Protein AF-A0A5B7BCK5-F1 (afdb_monomer)

Secondary structure (DSSP, 8-state):
-HHHHHHHHHHHHTT-PPPPPEEEEEETTEEEEEETT----TTHHHHHHHHHHHHHHHHHTT----GGG--S--S-HHHHHHHHHT-HHHHHHHHHHHHS-TTPPP-EEESSPPP--

Solvent-accessible surface area (backbone atoms only — not comparable to full-atom values): 7168 Å² total; per-residue (Å²): 110,69,69,60,50,52,51,53,50,54,33,48,78,72,68,56,70,82,80,77,65,36,12,29,30,64,54,99,91,41,79,50,78,30,46,61,89,65,82,80,54,91,59,48,68,62,27,53,53,41,40,51,50,51,51,53,53,39,46,76,73,68,56,74,81,61,53,82,76,49,83,66,95,60,95,48,65,68,58,40,48,50,56,63,62,52,34,21,58,48,47,35,49,23,42,43,62,79,73,49,60,93,92,61,86,78,54,79,49,59,84,50,87,77,74,96,113

InterPro domains:
  IPR032867 DYW domain [PF14432] (62-117)

pLDDT: mean 82.8, std 10.91, range [54.47, 94.81]

Mean predicted aligned error: 7.65 Å

Foldseek 3Di:
DVVVVVVQVVCVVVVNDDDAKWKWKADPNDIDIFGQPDPPDPCVVQLVVLLVVVVVVCVVVVDDDPLVLPPPPDVDSVVSVVVVSRDNQSSQVSCCVVPDDPPDDIDMDIPDDDDPD

Organism: Davidia involucrata (NCBI:txid16924)

Radius of gyration: 16.19 Å; Cα contacts (8 Å, |Δi|>4): 118; chains: 1; bounding box: 46×26×42 Å

Structure (mmCIF, N/CA/C/O backbone):
data_AF-A0A5B7BCK5-F1
#
_entry.id   AF-A0A5B7BCK5-F1
#
loop_
_atom_site.group_PDB
_atom_site.id
_atom_site.type_symbol
_atom_site.label_atom_id
_atom_site.label_alt_id
_atom_site.label_comp_id
_atom_site.label_asym_id
_atom_site.label_entity_id
_atom_site.label_seq_id
_atom_site.pdbx_PDB_ins_code
_atom_site.Cartn_x
_atom_site.Cartn_y
_atom_site.Cartn_z
_atom_site.occupancy
_atom_site.B_iso_or_equiv
_atom_site.auth_seq_id
_atom_site.auth_comp_id
_atom_site.auth_asym_id
_atom_site.auth_atom_id
_atom_site.pdbx_PDB_model_num
ATOM 1 N N . TRP A 1 1 ? 24.930 -10.348 -2.698 1.00 65.56 1 TRP A N 1
ATOM 2 C CA . TRP A 1 1 ? 24.162 -9.261 -3.345 1.00 65.56 1 TRP A CA 1
ATOM 3 C C . TRP A 1 1 ? 24.806 -8.696 -4.613 1.00 65.56 1 TRP A C 1
ATOM 5 O O . TRP A 1 1 ? 24.096 -8.531 -5.598 1.00 65.56 1 TRP A O 1
ATOM 15 N N . GLU A 1 2 ? 26.121 -8.462 -4.662 1.00 70.81 2 GLU A N 1
ATOM 16 C CA . GLU A 1 2 ? 26.781 -7.854 -5.836 1.00 70.81 2 GLU A CA 1
ATOM 17 C C . GLU A 1 2 ? 26.631 -8.660 -7.147 1.00 70.81 2 GLU A C 1
ATOM 19 O O . GLU A 1 2 ? 26.333 -8.098 -8.199 1.00 70.81 2 GLU A O 1
ATOM 24 N N . GLN A 1 3 ? 26.750 -9.991 -7.092 1.00 74.75 3 GLN A N 1
ATOM 25 C CA . GLN A 1 3 ? 26.552 -10.855 -8.268 1.00 74.75 3 GLN A CA 1
ATOM 26 C C . GLN A 1 3 ? 25.103 -10.833 -8.782 1.00 74.75 3 GLN A C 1
ATOM 28 O O . GLN A 1 3 ? 24.873 -10.803 -9.988 1.00 74.75 3 GLN A O 1
ATOM 33 N N . VAL A 1 4 ? 24.121 -10.764 -7.875 1.00 77.62 4 VAL A N 1
ATOM 34 C CA . VAL A 1 4 ? 22.698 -10.602 -8.223 1.00 77.62 4 VAL A CA 1
ATOM 35 C C . VAL A 1 4 ? 22.468 -9.247 -8.893 1.00 77.62 4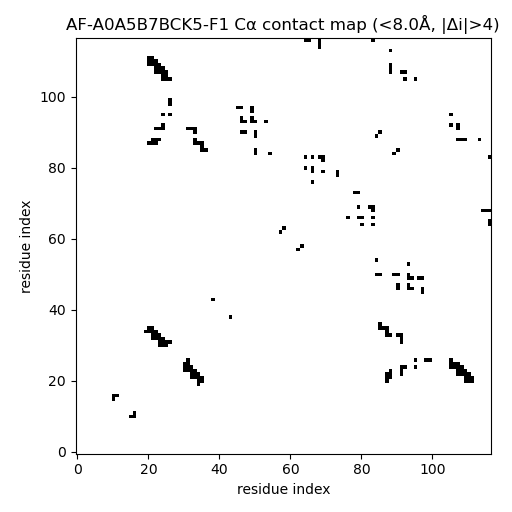 VAL A C 1
ATOM 37 O O . VAL A 1 4 ? 21.702 -9.151 -9.849 1.00 77.62 4 VAL A O 1
ATOM 40 N N . HIS A 1 5 ? 23.161 -8.205 -8.431 1.00 76.00 5 HIS A N 1
ATOM 41 C CA . HIS A 1 5 ? 23.095 -6.873 -9.023 1.00 76.00 5 HIS A CA 1
ATOM 42 C C . HIS A 1 5 ? 23.688 -6.847 -10.440 1.00 76.00 5 HIS A C 1
ATOM 44 O O . HIS A 1 5 ? 23.067 -6.303 -11.353 1.00 76.00 5 HIS A O 1
ATOM 50 N N . LYS A 1 6 ? 24.844 -7.496 -10.648 1.00 82.75 6 LYS A N 1
ATOM 51 C CA . LYS A 1 6 ? 25.459 -7.672 -11.977 1.00 82.75 6 LYS A CA 1
ATOM 52 C C . LYS A 1 6 ? 24.533 -8.445 -12.920 1.00 82.75 6 LYS A C 1
ATOM 54 O O . LYS A 1 6 ? 24.281 -7.975 -14.023 1.00 82.75 6 LYS A O 1
ATOM 59 N N . LEU A 1 7 ? 23.940 -9.548 -12.457 1.00 84.31 7 LEU A N 1
ATOM 60 C CA . LEU A 1 7 ? 22.972 -10.326 -13.238 1.00 84.31 7 LEU A CA 1
ATOM 61 C C . LEU A 1 7 ? 21.741 -9.492 -13.627 1.00 84.31 7 LEU A C 1
ATOM 63 O O . LEU A 1 7 ? 21.371 -9.462 -14.798 1.00 84.31 7 LEU A O 1
ATOM 67 N N . ARG A 1 8 ? 21.132 -8.770 -12.675 1.00 77.62 8 ARG A N 1
ATOM 68 C CA . ARG A 1 8 ? 19.981 -7.887 -12.946 1.00 77.62 8 ARG A CA 1
ATOM 69 C C . ARG A 1 8 ? 20.325 -6.784 -13.943 1.00 77.62 8 ARG A C 1
ATOM 71 O O . ARG A 1 8 ? 19.513 -6.497 -14.819 1.00 77.62 8 ARG A O 1
ATOM 78 N N . LYS A 1 9 ? 21.522 -6.199 -13.841 1.00 80.50 9 LYS A N 1
ATOM 79 C CA . LYS A 1 9 ? 22.011 -5.193 -14.791 1.00 80.50 9 LYS A CA 1
ATOM 80 C C . LYS A 1 9 ? 22.138 -5.778 -16.199 1.00 80.50 9 LYS A C 1
ATOM 82 O O . LYS A 1 9 ? 21.601 -5.204 -17.138 1.00 80.50 9 LYS A O 1
ATOM 87 N N . THR A 1 10 ? 22.738 -6.959 -16.337 1.00 85.81 10 THR A N 1
ATOM 88 C CA . THR A 1 10 ? 22.840 -7.649 -17.632 1.00 85.81 10 THR A CA 1
ATOM 89 C C . THR A 1 10 ? 21.468 -8.017 -18.204 1.00 85.81 10 THR A C 1
ATOM 91 O O . THR A 1 10 ? 21.254 -7.893 -19.407 1.00 85.81 10 THR A O 1
ATOM 94 N N . MET A 1 11 ? 20.514 -8.442 -17.369 1.00 83.00 11 MET A N 1
ATOM 95 C CA . MET A 1 11 ? 19.136 -8.698 -17.809 1.00 83.00 11 MET A CA 1
ATOM 96 C C . MET A 1 11 ? 18.466 -7.419 -18.326 1.00 83.00 11 MET A C 1
ATOM 98 O O . MET A 1 11 ? 17.847 -7.447 -19.387 1.00 83.00 11 MET A O 1
ATOM 102 N N . TRP A 1 12 ? 18.652 -6.293 -17.631 1.00 79.25 12 TRP A N 1
ATOM 103 C CA . TRP A 1 12 ? 18.143 -4.990 -18.061 1.00 79.25 12 TRP A CA 1
ATOM 104 C C . TRP A 1 12 ? 18.726 -4.560 -19.409 1.00 79.25 12 TRP A C 1
ATOM 106 O O . TRP A 1 12 ? 17.974 -4.156 -20.296 1.00 79.25 12 TRP A O 1
ATOM 116 N N . GLU A 1 13 ? 20.048 -4.652 -19.572 1.00 84.75 13 GLU A N 1
ATOM 117 C CA . GLU A 1 13 ? 20.761 -4.308 -20.813 1.00 84.75 13 GLU A CA 1
ATOM 118 C C . GLU A 1 13 ? 20.300 -5.165 -22.001 1.00 84.75 13 GLU A C 1
ATOM 120 O O . GLU A 1 13 ? 20.259 -4.688 -23.130 1.00 84.75 13 GLU A O 1
ATOM 125 N N . ARG A 1 14 ? 19.884 -6.411 -21.742 1.00 86.50 14 ARG A N 1
ATOM 126 C CA . ARG A 1 14 ? 19.327 -7.337 -22.743 1.00 86.50 14 ARG A CA 1
ATOM 127 C C . ARG A 1 14 ? 17.821 -7.167 -22.980 1.00 86.50 14 ARG A C 1
ATOM 129 O O . ARG A 1 14 ? 17.227 -7.964 -23.699 1.00 86.50 14 ARG A O 1
ATOM 136 N N . GLY A 1 15 ? 17.188 -6.167 -22.363 1.00 79.50 15 GLY A N 1
ATOM 137 C CA . GLY A 1 15 ? 15.752 -5.902 -22.493 1.00 79.50 15 GLY A CA 1
ATOM 138 C C . GLY A 1 15 ? 14.849 -6.816 -21.655 1.00 79.50 15 GLY A C 1
ATOM 139 O O . GLY A 1 15 ? 13.632 -6.642 -21.660 1.00 79.50 15 GLY A O 1
ATOM 140 N N . THR A 1 16 ? 15.405 -7.754 -20.883 1.00 78.44 16 THR A N 1
ATOM 141 C CA . THR A 1 16 ? 14.640 -8.600 -19.960 1.00 78.44 16 THR A CA 1
ATOM 142 C C . THR A 1 16 ? 14.358 -7.830 -18.671 1.00 78.44 16 THR A C 1
ATOM 144 O O . THR A 1 16 ? 15.171 -7.804 -17.744 1.00 78.44 16 THR A O 1
ATOM 147 N N . ARG A 1 17 ? 13.184 -7.198 -18.594 1.00 71.62 17 ARG A N 1
ATOM 148 C CA . ARG A 1 17 ? 12.729 -6.487 -17.392 1.00 71.62 17 ARG A CA 1
ATOM 149 C C . ARG A 1 17 ? 11.695 -7.313 -16.639 1.00 71.62 17 ARG A C 1
ATOM 151 O O . ARG A 1 17 ? 10.697 -7.741 -17.211 1.00 71.62 17 ARG A O 1
ATOM 158 N N . LYS A 1 18 ? 11.911 -7.494 -15.335 1.00 70.38 18 LYS A N 1
ATOM 159 C CA . LYS A 1 18 ? 10.842 -7.943 -14.439 1.00 70.38 18 LYS A CA 1
ATOM 160 C C . LYS A 1 18 ? 9.911 -6.745 -14.197 1.00 70.38 18 LYS A C 1
ATOM 162 O O . LYS A 1 18 ? 10.431 -5.696 -13.812 1.00 70.38 18 LYS A O 1
ATOM 167 N N . PRO A 1 19 ? 8.589 -6.869 -14.403 1.00 70.25 19 PRO A N 1
ATOM 168 C CA . PRO A 1 19 ? 7.666 -5.792 -14.067 1.00 70.25 19 PRO A CA 1
ATOM 169 C C . PRO A 1 19 ? 7.761 -5.470 -12.565 1.00 70.25 19 PRO A C 1
ATOM 171 O O . PRO A 1 19 ? 7.955 -6.390 -11.757 1.00 70.25 19 PRO A O 1
ATOM 174 N N . PRO A 1 20 ? 7.678 -4.184 -12.177 1.00 80.56 20 PRO A N 1
ATOM 175 C CA . PRO A 1 20 ? 7.665 -3.806 -10.771 1.00 80.56 20 PRO A CA 1
ATOM 176 C C . PRO A 1 20 ? 6.450 -4.420 -10.069 1.00 80.56 20 PRO A C 1
ATOM 178 O O . PRO A 1 20 ? 5.434 -4.719 -10.695 1.00 80.56 20 PRO A O 1
ATOM 181 N N . GLY A 1 21 ? 6.559 -4.615 -8.755 1.00 84.88 21 GLY A N 1
ATOM 182 C CA . GLY A 1 21 ? 5.394 -4.958 -7.949 1.00 84.88 21 GLY A CA 1
ATOM 183 C C . GLY A 1 21 ? 4.434 -3.775 -7.913 1.00 84.88 21 GLY A C 1
ATOM 184 O O . GLY A 1 21 ? 4.820 -2.700 -7.455 1.00 84.88 21 GLY A O 1
ATOM 185 N N . CYS A 1 22 ? 3.207 -3.978 -8.371 1.00 90.56 22 CYS A N 1
ATOM 186 C CA . CYS A 1 22 ? 2.157 -2.972 -8.360 1.00 90.56 22 CYS A CA 1
ATOM 187 C C . CYS A 1 22 ? 0.882 -3.538 -7.737 1.00 90.56 22 CYS A C 1
ATOM 189 O O . CYS A 1 22 ? 0.624 -4.747 -7.780 1.00 90.56 22 CYS A O 1
ATOM 191 N N . SER A 1 23 ? 0.109 -2.636 -7.148 1.00 93.31 23 SER A N 1
ATOM 192 C CA . SER A 1 23 ? -1.247 -2.910 -6.689 1.00 93.31 23 SER A CA 1
ATOM 193 C C . SER A 1 23 ? -2.194 -1.940 -7.371 1.00 93.31 23 SER A C 1
ATOM 195 O O . SER A 1 23 ? -1.836 -0.788 -7.593 1.00 93.31 23 SER A O 1
ATOM 197 N N . SER A 1 24 ? -3.392 -2.396 -7.703 1.00 93.50 24 SER A N 1
ATOM 198 C CA . SER A 1 24 ? -4.404 -1.590 -8.376 1.00 93.50 24 SER A CA 1
ATOM 199 C C . SER A 1 24 ? -5.746 -1.678 -7.669 1.00 93.50 24 SER A C 1
ATOM 201 O O . SER A 1 24 ? -6.054 -2.683 -7.027 1.00 93.50 24 SER A O 1
ATOM 203 N N . ILE A 1 25 ? -6.526 -0.611 -7.779 1.00 94.75 25 ILE A N 1
ATOM 204 C CA . ILE A 1 25 ? -7.891 -0.494 -7.265 1.00 94.75 25 ILE A CA 1
ATOM 205 C C . ILE A 1 25 ? -8.786 0.049 -8.375 1.00 94.75 25 ILE A C 1
ATOM 207 O O . ILE A 1 25 ? -8.373 0.921 -9.139 1.00 94.75 25 ILE A O 1
ATOM 211 N N . GLU A 1 26 ? -10.008 -0.464 -8.456 1.00 92.25 26 GLU A N 1
ATOM 212 C CA . GLU A 1 26 ? -11.048 0.056 -9.340 1.00 92.25 26 GLU A CA 1
ATOM 213 C C . GLU A 1 26 ? -12.046 0.877 -8.516 1.00 92.25 26 GLU A C 1
ATOM 215 O O . GLU A 1 26 ? -12.671 0.348 -7.593 1.00 92.25 26 GLU A O 1
ATOM 220 N N . LEU A 1 27 ? -12.184 2.164 -8.838 1.00 89.31 27 LEU A N 1
ATOM 221 C CA . LEU A 1 27 ? -13.168 3.071 -8.245 1.00 89.31 27 LEU A CA 1
ATOM 222 C C . LEU A 1 27 ? -13.895 3.815 -9.358 1.00 89.31 27 LEU A C 1
ATOM 224 O O . LEU A 1 27 ? -13.256 4.370 -10.246 1.00 89.31 27 LEU A O 1
ATOM 228 N N . ASP A 1 28 ? -15.227 3.813 -9.315 1.00 86.19 28 ASP A N 1
ATOM 229 C CA . ASP A 1 28 ? -16.084 4.505 -10.288 1.00 86.19 28 ASP A CA 1
ATOM 230 C C . ASP A 1 28 ? -15.729 4.201 -11.763 1.00 86.19 28 ASP A C 1
ATOM 232 O O . ASP A 1 28 ? -15.805 5.063 -12.637 1.00 86.19 28 ASP A O 1
ATOM 236 N N . GLY A 1 29 ? -15.322 2.957 -12.046 1.00 86.25 29 GLY A N 1
ATOM 237 C CA . GLY A 1 29 ? -14.922 2.498 -13.383 1.00 86.25 29 GLY A CA 1
ATOM 238 C C . GLY A 1 29 ? -13.522 2.938 -13.828 1.00 86.25 29 GLY A C 1
ATOM 239 O O . GLY A 1 29 ? -13.144 2.704 -14.976 1.00 86.25 29 GLY A O 1
ATOM 240 N N . VAL A 1 30 ? -12.740 3.559 -12.940 1.00 90.44 30 VAL A N 1
ATOM 241 C CA . VAL A 1 30 ? -11.353 3.968 -13.185 1.00 90.44 30 VAL A CA 1
ATOM 242 C C . VAL A 1 30 ? -10.403 3.072 -12.400 1.00 90.44 30 VAL A C 1
ATOM 244 O O . VAL A 1 30 ? -10.550 2.878 -11.192 1.00 90.44 30 VAL A O 1
ATOM 247 N N . VAL A 1 31 ? -9.398 2.535 -13.094 1.00 91.62 31 VAL A N 1
ATOM 248 C CA . VAL A 1 31 ? -8.326 1.754 -12.474 1.00 91.62 31 VAL A CA 1
ATOM 249 C C . VAL A 1 31 ? -7.182 2.683 -12.088 1.00 91.62 31 VAL A C 1
ATOM 251 O O . VAL A 1 31 ? -6.615 3.373 -12.935 1.00 91.62 31 VAL A O 1
ATOM 254 N N . HIS A 1 32 ? -6.825 2.666 -10.809 1.00 92.31 32 HIS A N 1
ATOM 255 C CA . HIS A 1 32 ? -5.680 3.381 -10.260 1.00 92.31 32 HIS A CA 1
ATOM 256 C C . HIS A 1 32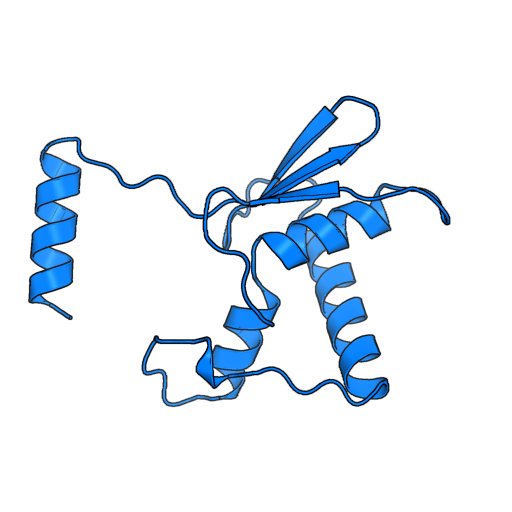 ? -4.593 2.378 -9.883 1.00 92.31 32 HIS A C 1
ATOM 258 O O . HIS A 1 32 ? -4.870 1.418 -9.165 1.00 92.31 32 HIS A O 1
ATOM 264 N N . GLU A 1 33 ? -3.369 2.598 -10.359 1.00 91.81 33 GLU A N 1
ATOM 265 C CA . GLU A 1 33 ? -2.214 1.737 -10.093 1.00 91.81 33 GLU A CA 1
ATOM 266 C C . GLU A 1 33 ? -1.223 2.428 -9.149 1.00 91.81 33 GLU A C 1
ATOM 268 O O . GLU A 1 33 ? -0.966 3.626 -9.258 1.00 91.81 33 GLU A O 1
ATOM 273 N N . PHE A 1 34 ? -0.661 1.651 -8.225 1.00 91.06 34 PHE A N 1
ATOM 274 C CA . PHE A 1 34 ? 0.286 2.100 -7.215 1.00 91.06 34 PHE A CA 1
ATOM 275 C C . PHE A 1 34 ? 1.542 1.240 -7.250 1.00 91.06 34 PHE A C 1
ATOM 277 O O . PHE A 1 34 ? 1.486 0.006 -7.201 1.00 91.06 34 PHE A O 1
ATOM 284 N N . ILE A 1 35 ? 2.689 1.910 -7.274 1.00 87.25 35 ILE A N 1
ATOM 285 C CA . ILE A 1 35 ? 4.016 1.306 -7.187 1.00 87.25 35 ILE A CA 1
ATOM 286 C C . ILE A 1 35 ? 4.733 1.940 -5.994 1.00 87.25 35 ILE A C 1
ATOM 288 O O . ILE A 1 35 ? 4.630 3.142 -5.754 1.00 87.25 35 ILE A O 1
ATOM 292 N N . VAL A 1 36 ? 5.463 1.130 -5.227 1.00 82.06 36 VAL A N 1
ATOM 293 C CA . VAL A 1 36 ? 6.247 1.627 -4.087 1.00 82.06 36 VAL A CA 1
ATOM 294 C C . VAL A 1 36 ? 7.281 2.644 -4.577 1.00 82.06 36 VAL A C 1
ATOM 296 O O . VAL A 1 36 ? 8.053 2.354 -5.490 1.00 82.06 36 VAL A O 1
ATOM 299 N N . GLY A 1 37 ? 7.304 3.827 -3.960 1.00 74.12 37 GLY A N 1
ATOM 300 C CA . GLY A 1 37 ? 8.218 4.913 -4.326 1.00 74.12 37 GLY A CA 1
ATOM 301 C C . GLY A 1 37 ? 7.785 5.735 -5.544 1.00 74.12 37 GLY A C 1
ATOM 302 O O . GLY A 1 37 ? 8.532 6.618 -5.963 1.00 74.12 37 GLY A O 1
ATOM 303 N N . ASP A 1 38 ? 6.598 5.484 -6.104 1.00 77.44 38 ASP A N 1
ATOM 304 C CA . ASP A 1 38 ? 6.038 6.342 -7.143 1.00 77.44 38 ASP A CA 1
ATOM 305 C C . ASP A 1 38 ? 5.581 7.690 -6.561 1.00 77.44 38 ASP A C 1
ATOM 307 O O . ASP A 1 38 ? 4.736 7.771 -5.669 1.00 77.44 38 ASP A O 1
ATOM 311 N N . ILE A 1 39 ? 6.155 8.769 -7.090 1.00 75.69 39 ILE A N 1
ATOM 312 C CA . ILE A 1 39 ? 5.884 10.154 -6.685 1.00 75.69 39 ILE A CA 1
ATOM 313 C C . ILE A 1 39 ? 5.090 10.938 -7.735 1.00 75.69 39 ILE A C 1
ATOM 315 O O . ILE A 1 39 ? 4.929 12.157 -7.580 1.00 75.69 39 ILE A O 1
ATOM 319 N N . THR A 1 40 ? 4.648 10.272 -8.804 1.00 79.19 40 THR A N 1
ATOM 320 C CA . THR A 1 40 ? 3.950 10.890 -9.939 1.00 79.19 40 THR A CA 1
ATOM 321 C C . THR A 1 40 ? 2.452 11.067 -9.692 1.00 79.19 40 THR A C 1
ATOM 323 O O . THR A 1 40 ? 1.828 11.921 -10.321 1.00 79.19 40 THR A O 1
ATOM 326 N N . HIS A 1 41 ? 1.878 10.336 -8.731 1.00 82.38 41 HIS A N 1
ATOM 327 C CA . HIS A 1 41 ? 0.456 10.425 -8.412 1.00 82.38 41 HIS A CA 1
ATOM 328 C C . HIS A 1 41 ? 0.073 11.823 -7.893 1.00 82.38 41 HIS A C 1
ATOM 330 O O . HIS A 1 41 ? 0.639 12.321 -6.915 1.00 82.38 41 HIS A O 1
ATOM 336 N N . SER A 1 42 ? -0.943 12.445 -8.500 1.00 86.75 42 SER A N 1
ATOM 337 C CA . SER A 1 42 ? -1.380 13.816 -8.175 1.00 86.75 42 SER A CA 1
ATOM 338 C C . SER A 1 42 ? -1.777 13.982 -6.704 1.00 86.75 42 SER A C 1
ATOM 340 O O . SER A 1 42 ? -1.413 14.965 -6.064 1.00 86.75 42 SER A O 1
ATOM 342 N N . ARG A 1 43 ? -2.454 12.974 -6.143 1.00 88.81 43 ARG A N 1
ATOM 343 C CA . ARG A 1 43 ? -2.893 12.925 -4.735 1.00 88.81 43 ARG A CA 1
ATOM 344 C C . ARG A 1 43 ? -1.903 12.254 -3.776 1.00 88.81 43 ARG A C 1
ATOM 346 O O . ARG A 1 43 ? -2.301 11.833 -2.696 1.00 88.81 43 ARG A O 1
ATOM 353 N N . LYS A 1 44 ? -0.618 12.122 -4.138 1.00 87.12 44 LYS A N 1
ATOM 354 C CA 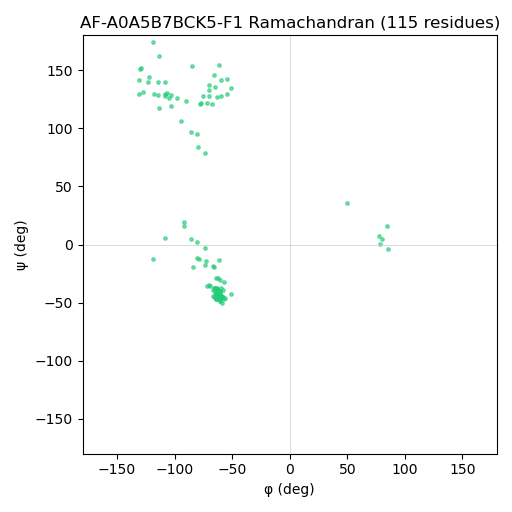. LYS A 1 44 ? 0.370 11.408 -3.299 1.00 87.12 44 LYS A CA 1
ATOM 355 C C . LYS A 1 44 ? 0.374 11.885 -1.848 1.00 87.12 44 LYS A C 1
ATOM 357 O O . LYS A 1 44 ? 0.403 11.070 -0.943 1.00 87.12 44 LYS A O 1
ATOM 362 N N . LYS A 1 45 ? 0.296 13.198 -1.620 1.00 89.62 45 LYS A N 1
ATOM 363 C CA . LYS A 1 45 ? 0.360 13.763 -0.272 1.00 89.62 45 LYS A CA 1
ATOM 364 C C . LYS A 1 45 ? -0.765 13.208 0.609 1.00 89.62 45 LYS A C 1
ATOM 366 O O . LYS A 1 45 ? -0.483 12.667 1.668 1.00 89.62 45 LYS A O 1
ATOM 371 N N . GLU A 1 46 ? -1.997 13.254 0.114 1.00 93.12 46 GLU A N 1
ATOM 372 C CA . GLU A 1 46 ? -3.179 12.750 0.822 1.00 93.12 46 GLU A CA 1
ATOM 373 C C . GLU A 1 46 ? -3.104 11.237 1.069 1.00 93.12 46 GLU A C 1
ATOM 375 O O . GLU A 1 46 ? -3.497 10.758 2.128 1.00 93.12 46 GLU A O 1
ATOM 380 N N . ILE A 1 47 ? -2.572 10.477 0.105 1.00 92.19 47 ILE A N 1
ATOM 381 C CA . ILE A 1 47 ? -2.410 9.022 0.239 1.00 92.19 47 ILE A CA 1
ATOM 382 C C . ILE A 1 47 ? -1.439 8.694 1.375 1.00 92.19 47 ILE A C 1
ATOM 384 O O . ILE A 1 47 ? -1.739 7.841 2.204 1.00 92.19 47 ILE A O 1
ATOM 388 N N . TYR A 1 48 ? -0.288 9.366 1.427 1.00 89.25 48 TYR A N 1
ATOM 389 C CA . TYR A 1 48 ? 0.714 9.132 2.470 1.00 89.25 48 TYR A CA 1
ATOM 390 C C . TYR A 1 48 ? 0.243 9.625 3.847 1.00 89.25 48 TYR A C 1
ATOM 392 O O . TYR A 1 48 ? 0.527 8.976 4.850 1.00 89.25 48 TYR A O 1
ATOM 400 N N . GLU A 1 49 ? -0.516 10.722 3.908 1.00 92.00 49 GLU A N 1
ATOM 401 C CA . GLU A 1 49 ? -1.152 11.186 5.150 1.00 92.00 49 GLU A CA 1
ATOM 402 C C . GLU A 1 49 ? -2.176 10.163 5.671 1.00 92.00 49 GLU A C 1
ATOM 404 O O . GLU A 1 49 ? -2.146 9.806 6.849 1.00 92.00 49 GLU A O 1
ATOM 409 N N . MET A 1 50 ? -3.026 9.620 4.791 1.00 94.44 50 MET A N 1
ATOM 410 C CA . MET A 1 50 ? -3.965 8.551 5.149 1.00 94.44 50 MET A CA 1
ATOM 411 C C . MET A 1 50 ? -3.238 7.267 5.565 1.00 94.44 50 MET A C 1
ATOM 413 O O . MET A 1 50 ? -3.658 6.590 6.500 1.0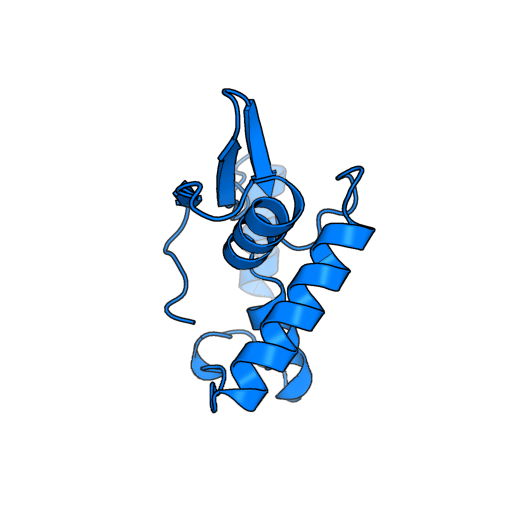0 94.44 50 MET A O 1
ATOM 417 N N . LEU A 1 51 ? -2.129 6.930 4.907 1.00 91.12 51 LEU A N 1
ATOM 418 C CA . LEU A 1 51 ? -1.318 5.767 5.256 1.00 91.12 51 LEU A CA 1
ATOM 419 C C . LEU A 1 51 ? -0.730 5.878 6.674 1.00 91.12 51 LEU A C 1
ATOM 421 O O . LEU A 1 51 ? -0.777 4.911 7.437 1.00 91.12 51 LEU A O 1
ATOM 425 N N . ASP A 1 52 ? -0.224 7.056 7.046 1.00 89.88 52 ASP A N 1
ATOM 426 C CA . ASP A 1 52 ? 0.256 7.341 8.404 1.00 89.88 52 ASP A CA 1
ATOM 427 C C . ASP A 1 52 ? -0.887 7.269 9.432 1.00 89.88 52 ASP A C 1
ATOM 429 O O . ASP A 1 52 ? -0.750 6.660 10.496 1.00 89.88 52 ASP A O 1
ATOM 433 N N . GLU A 1 53 ? -2.062 7.809 9.096 1.00 94.00 53 GLU A N 1
ATOM 434 C CA . GLU A 1 53 ? -3.258 7.706 9.936 1.00 94.00 53 GLU A CA 1
ATOM 435 C C . GLU A 1 53 ? -3.696 6.246 10.150 1.00 94.00 53 GLU A C 1
ATOM 437 O O . GLU A 1 53 ? -3.960 5.838 11.287 1.00 94.00 53 GLU A O 1
ATOM 442 N N . MET A 1 54 ? -3.727 5.440 9.084 1.00 92.69 54 MET A N 1
ATOM 443 C CA . MET A 1 54 ? -3.991 4.001 9.153 1.00 92.69 54 MET A CA 1
ATOM 444 C C . MET A 1 54 ? -2.980 3.308 10.068 1.00 92.69 54 MET A C 1
ATOM 446 O O . MET A 1 54 ? -3.380 2.554 10.956 1.00 92.69 54 MET A O 1
ATOM 450 N N . GLY A 1 55 ? -1.687 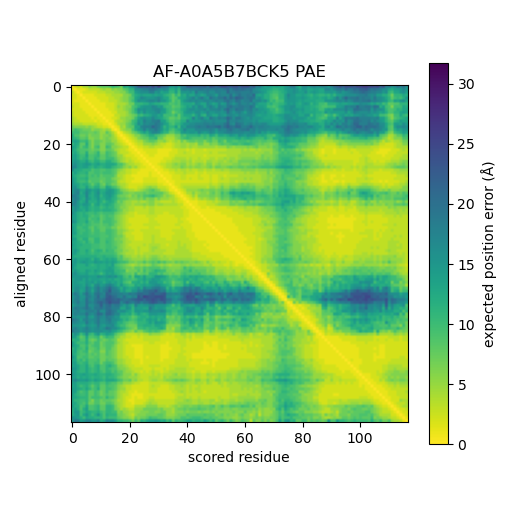3.601 9.904 1.00 88.75 55 GLY A N 1
ATOM 451 C CA . GLY A 1 55 ? -0.620 3.046 10.734 1.00 88.75 55 GLY A CA 1
ATOM 452 C C . GLY A 1 55 ? -0.795 3.374 12.218 1.00 88.75 55 GLY A C 1
ATOM 453 O O . GLY A 1 55 ? -0.702 2.481 13.062 1.00 88.75 55 GLY A O 1
ATOM 454 N N . LYS A 1 56 ? -1.121 4.627 12.555 1.00 90.62 56 LYS A N 1
ATOM 455 C CA . LYS A 1 56 ? -1.405 5.046 13.941 1.00 90.62 56 LYS A CA 1
ATOM 456 C C . LYS A 1 56 ? -2.610 4.314 14.524 1.00 90.62 56 LYS A C 1
ATOM 458 O O . LYS A 1 56 ? -2.540 3.835 15.653 1.00 90.62 56 LYS A O 1
ATOM 463 N N . ARG A 1 57 ? -3.703 4.199 13.762 1.00 93.25 57 ARG A N 1
ATOM 464 C CA . ARG A 1 57 ? -4.920 3.495 14.199 1.00 93.25 57 ARG A CA 1
ATOM 465 C C . ARG A 1 57 ? -4.669 2.008 14.429 1.00 93.25 57 ARG A C 1
ATOM 467 O O . ARG A 1 57 ? -5.114 1.477 15.441 1.00 93.25 57 ARG A O 1
ATOM 474 N N . LEU A 1 58 ? -3.925 1.360 13.534 1.00 90.62 58 LEU A N 1
ATOM 475 C CA . LEU A 1 58 ? -3.532 -0.042 13.679 1.00 90.62 58 LEU A CA 1
ATOM 476 C C . LEU A 1 58 ? -2.674 -0.247 14.934 1.00 90.62 58 LEU A C 1
ATOM 478 O O . LEU A 1 58 ? -2.983 -1.126 15.734 1.00 90.62 58 LEU A O 1
ATOM 482 N N . LYS A 1 59 ? -1.670 0.609 15.171 1.00 88.44 59 LYS A N 1
ATOM 483 C CA . LYS A 1 59 ? -0.845 0.558 16.392 1.00 88.44 59 LYS A CA 1
ATOM 484 C C . LYS A 1 59 ? -1.681 0.710 17.666 1.00 88.44 59 LYS A C 1
ATOM 486 O O . LYS A 1 59 ? -1.499 -0.051 18.608 1.00 88.44 59 LYS A O 1
ATOM 491 N N . LEU A 1 60 ? -2.631 1.650 17.691 1.00 91.94 60 LEU A N 1
ATOM 492 C CA . LEU A 1 60 ? -3.549 1.823 18.827 1.00 91.94 60 LEU A CA 1
ATOM 493 C C . LEU A 1 60 ? -4.464 0.609 19.044 1.00 91.94 60 LEU A C 1
ATOM 495 O O . LEU A 1 60 ? -4.853 0.337 20.177 1.00 91.94 60 LEU A O 1
ATOM 499 N N . ALA A 1 61 ? -4.785 -0.128 17.980 1.00 93.19 61 ALA A N 1
ATOM 500 C CA . ALA A 1 61 ? -5.531 -1.381 18.047 1.00 93.19 61 ALA A CA 1
ATOM 501 C C . ALA A 1 61 ? -4.661 -2.598 18.430 1.00 93.19 61 ALA A C 1
ATOM 503 O O . ALA A 1 61 ? -5.179 -3.712 18.487 1.00 93.19 61 ALA A O 1
ATOM 504 N N . GLY A 1 62 ? -3.362 -2.405 18.697 1.00 89.81 62 GLY A N 1
ATOM 505 C CA . GLY A 1 62 ? -2.431 -3.469 19.083 1.00 89.81 62 GLY A CA 1
ATOM 506 C C . GLY A 1 62 ? -1.813 -4.230 17.909 1.00 89.81 62 GLY A C 1
ATOM 507 O O . GLY A 1 62 ? -1.278 -5.316 18.108 1.00 89.81 62 GLY A O 1
ATOM 508 N N . TYR A 1 63 ? -1.892 -3.694 16.688 1.00 86.94 63 TYR A N 1
ATOM 509 C CA . TYR A 1 63 ? -1.203 -4.272 15.539 1.00 86.94 63 TYR A CA 1
ATOM 510 C C . TYR A 1 63 ? 0.313 -4.086 15.654 1.00 86.94 63 TYR A C 1
ATOM 512 O O . TYR A 1 63 ? 0.801 -2.958 15.784 1.00 86.94 63 TYR A O 1
ATOM 520 N N . GLU A 1 64 ? 1.049 -5.182 15.505 1.00 82.06 64 GLU A N 1
ATOM 521 C CA . GLU A 1 64 ? 2.502 -5.195 15.366 1.00 82.06 64 GLU A CA 1
ATOM 522 C C . GLU A 1 64 ? 2.868 -5.696 13.969 1.00 82.06 64 GLU A C 1
ATOM 524 O O . GLU A 1 64 ? 2.386 -6.740 13.532 1.00 82.06 64 GLU A O 1
ATOM 529 N N . ALA A 1 65 ? 3.708 -4.938 13.261 1.00 79.81 65 ALA A N 1
ATOM 530 C CA . ALA A 1 65 ? 4.128 -5.300 11.913 1.00 79.81 65 ALA A CA 1
ATOM 531 C C . ALA A 1 65 ? 5.052 -6.530 11.930 1.00 79.81 65 ALA A C 1
ATOM 533 O O . ALA A 1 65 ? 5.985 -6.594 12.736 1.00 79.81 65 ALA A O 1
ATOM 534 N N . ASP A 1 66 ? 4.851 -7.472 11.006 1.00 80.31 66 ASP A N 1
ATOM 535 C CA . ASP A 1 66 ? 5.705 -8.656 10.864 1.00 80.31 66 ASP A CA 1
ATOM 536 C C . ASP A 1 66 ? 6.995 -8.298 10.109 1.00 80.31 66 ASP A C 1
ATOM 538 O O . ASP A 1 66 ? 7.131 -8.501 8.898 1.00 80.31 66 ASP A O 1
ATOM 542 N N . THR A 1 67 ? 7.986 -7.771 10.834 1.00 74.44 67 THR A N 1
ATOM 543 C CA . THR A 1 67 ? 9.270 -7.330 10.257 1.00 74.44 67 THR A CA 1
ATOM 544 C C . THR A 1 67 ? 10.068 -8.458 9.594 1.00 74.44 67 THR A C 1
ATOM 546 O O . THR A 1 67 ? 10.945 -8.182 8.773 1.00 74.44 67 THR A O 1
ATOM 549 N N . LYS A 1 68 ? 9.705 -9.730 9.828 1.00 71.81 68 LYS A N 1
ATOM 550 C CA . LYS A 1 68 ? 10.286 -10.904 9.150 1.00 71.81 68 LYS A CA 1
ATOM 551 C C . LYS A 1 68 ? 9.948 -10.960 7.657 1.00 71.81 68 LYS A C 1
ATOM 553 O O . LYS A 1 68 ? 10.637 -11.653 6.910 1.00 71.81 68 LYS A O 1
ATOM 558 N N . GLN A 1 69 ? 8.919 -10.236 7.208 1.00 67.38 69 GLN A N 1
ATOM 559 C CA . GLN A 1 69 ? 8.565 -10.134 5.789 1.00 67.38 69 GLN A CA 1
ATOM 560 C C . GLN A 1 69 ? 9.550 -9.256 4.993 1.00 67.38 69 GLN A C 1
ATOM 562 O O . GLN A 1 69 ? 9.615 -9.359 3.764 1.00 67.38 69 GLN A O 1
ATOM 567 N N . VAL A 1 70 ? 10.359 -8.422 5.661 1.00 64.00 70 VAL A N 1
ATOM 568 C CA . VAL A 1 70 ? 11.416 -7.639 5.010 1.00 64.00 70 VAL A CA 1
ATOM 569 C C . VAL A 1 70 ? 12.681 -8.485 4.915 1.00 64.00 70 VAL A C 1
ATOM 571 O O . VAL A 1 70 ? 13.480 -8.559 5.838 1.00 64.00 70 VAL A O 1
ATOM 574 N N . LEU A 1 71 ? 12.885 -9.105 3.752 1.00 61.91 71 LEU A N 1
ATOM 575 C CA . LEU A 1 71 ? 14.086 -9.903 3.462 1.00 61.91 71 LEU A CA 1
ATOM 576 C C . LEU A 1 71 ? 15.349 -9.054 3.225 1.00 61.9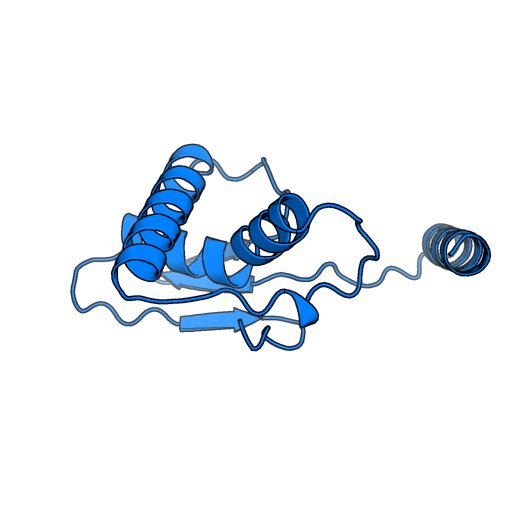1 71 LEU A C 1
ATOM 578 O O . LEU A 1 71 ? 16.416 -9.608 2.957 1.00 61.91 71 LEU A O 1
ATOM 582 N N . LEU A 1 72 ? 15.228 -7.721 3.236 1.00 59.53 72 LEU A N 1
ATOM 583 C CA . LEU A 1 72 ? 16.385 -6.839 3.163 1.00 59.53 72 LEU A CA 1
ATOM 584 C C . LEU A 1 72 ? 17.031 -6.789 4.549 1.00 59.53 72 LEU A C 1
ATOM 586 O O . LEU A 1 72 ? 16.382 -6.411 5.522 1.00 59.53 72 LEU A O 1
ATOM 590 N N . ASP A 1 73 ? 18.299 -7.183 4.611 1.00 54.47 73 ASP A N 1
ATOM 591 C CA . ASP A 1 73 ? 19.113 -7.142 5.823 1.00 54.47 73 ASP A CA 1
ATOM 592 C C . ASP A 1 73 ? 19.496 -5.684 6.114 1.00 54.47 73 ASP A C 1
ATOM 594 O O . ASP A 1 73 ? 20.540 -5.189 5.692 1.00 54.47 73 ASP A O 1
ATOM 598 N N . ILE A 1 74 ? 18.541 -4.952 6.685 1.00 61.69 74 ILE A N 1
ATOM 599 C CA . ILE A 1 74 ? 18.708 -3.593 7.194 1.00 61.69 74 ILE A CA 1
ATOM 600 C C . ILE A 1 74 ? 18.765 -3.721 8.714 1.00 61.69 74 ILE A C 1
ATOM 602 O O . ILE A 1 74 ? 17.849 -4.294 9.304 1.00 61.69 74 ILE A O 1
ATOM 606 N N . ASP A 1 75 ? 19.808 -3.189 9.347 1.00 54.72 75 ASP A N 1
ATOM 607 C CA . ASP A 1 75 ? 19.989 -3.291 10.804 1.00 54.72 75 ASP A CA 1
ATOM 608 C C . ASP A 1 75 ? 18.907 -2.526 11.598 1.00 54.72 75 ASP A C 1
ATOM 610 O O . ASP A 1 75 ? 18.657 -2.804 12.769 1.00 54.72 75 ASP A O 1
ATOM 614 N N . GLU A 1 76 ? 18.221 -1.580 10.955 1.00 68.94 76 GLU A N 1
ATOM 615 C CA . GLU A 1 76 ? 17.231 -0.705 11.578 1.00 68.94 76 GLU A CA 1
ATOM 616 C C . GLU A 1 76 ? 15.800 -1.256 11.420 1.00 68.94 76 GLU A C 1
ATOM 618 O O . GLU A 1 76 ? 15.182 -1.171 10.354 1.00 68.94 76 GLU A O 1
ATOM 623 N N . GLU A 1 77 ? 15.232 -1.782 12.511 1.00 59.56 77 GLU A N 1
ATOM 624 C CA . GLU A 1 77 ? 13.838 -2.263 12.568 1.00 59.56 77 GLU A CA 1
ATOM 625 C C . GLU A 1 77 ? 12.814 -1.177 12.183 1.00 59.56 77 GLU A C 1
ATOM 627 O O . GLU A 1 77 ? 11.800 -1.476 11.552 1.00 59.56 77 GLU A O 1
ATOM 632 N N . GLU A 1 78 ? 13.097 0.097 12.475 1.00 58.47 78 GLU A N 1
ATOM 633 C CA . GLU A 1 78 ? 12.260 1.234 12.062 1.00 58.47 78 GLU A CA 1
ATOM 634 C C . GLU A 1 78 ? 12.186 1.367 10.531 1.00 58.47 78 GLU A C 1
ATOM 636 O O . GLU A 1 78 ? 11.123 1.627 9.962 1.00 58.47 78 GLU A O 1
ATOM 641 N N . VAL A 1 79 ? 13.290 1.095 9.831 1.00 60.69 79 VAL A N 1
ATOM 642 C CA . VAL A 1 79 ? 13.336 1.113 8.363 1.00 60.69 79 VAL A CA 1
ATOM 643 C C . VAL A 1 79 ? 12.583 -0.082 7.778 1.00 60.69 79 VAL A C 1
ATOM 645 O O . VAL A 1 79 ? 11.895 0.070 6.764 1.00 60.69 79 VAL A O 1
ATOM 648 N N . LYS A 1 80 ? 12.625 -1.254 8.429 1.00 59.97 80 LYS A N 1
ATOM 649 C CA . LYS A 1 80 ? 11.801 -2.410 8.031 1.00 59.97 80 LYS A CA 1
ATOM 650 C C . LYS A 1 80 ? 10.312 -2.113 8.188 1.00 59.97 80 LYS A C 1
ATOM 652 O O . LYS A 1 80 ? 9.552 -2.338 7.247 1.00 59.97 80 LYS A O 1
ATOM 657 N N . GLN A 1 81 ? 9.902 -1.552 9.325 1.00 58.84 81 GLN A N 1
ATOM 658 C CA . GLN A 1 81 ? 8.512 -1.153 9.565 1.00 58.84 81 GLN A CA 1
ATOM 659 C C . GLN A 1 81 ? 8.035 -0.106 8.556 1.00 58.84 81 GLN A C 1
ATOM 661 O O . GLN A 1 81 ? 6.945 -0.240 8.000 1.00 58.84 81 GLN A O 1
ATOM 666 N N . ASN A 1 82 ? 8.865 0.894 8.256 1.00 62.62 82 ASN A N 1
ATOM 667 C CA . ASN A 1 82 ? 8.548 1.883 7.232 1.00 62.62 82 ASN A CA 1
ATOM 668 C C . ASN A 1 82 ? 8.429 1.235 5.847 1.00 62.62 82 ASN A C 1
ATOM 670 O O . ASN A 1 82 ? 7.484 1.531 5.123 1.00 62.62 82 ASN A O 1
ATOM 674 N N . SER A 1 83 ? 9.314 0.310 5.476 1.00 65.75 83 SER A N 1
ATOM 675 C CA . SER A 1 83 ? 9.220 -0.420 4.203 1.00 65.75 83 SER A CA 1
ATOM 676 C C . SER A 1 83 ? 7.897 -1.193 4.071 1.00 65.75 83 SER A C 1
ATOM 678 O O . SER A 1 83 ? 7.218 -1.079 3.048 1.00 65.75 83 SER A O 1
ATOM 680 N N . LEU A 1 84 ? 7.480 -1.895 5.133 1.00 66.75 84 LEU A N 1
ATOM 681 C CA . LEU A 1 84 ? 6.191 -2.598 5.198 1.00 66.75 84 LEU A CA 1
ATOM 682 C C . LEU A 1 84 ? 4.997 -1.647 5.154 1.00 66.75 84 LEU A C 1
ATOM 684 O O . LEU A 1 84 ? 3.968 -1.961 4.554 1.00 66.75 84 LEU A O 1
ATOM 688 N N . GLY A 1 85 ? 5.118 -0.482 5.790 1.00 69.81 85 GLY A N 1
ATOM 689 C CA . GLY A 1 85 ? 4.106 0.568 5.750 1.00 69.81 85 GLY A CA 1
ATOM 690 C C . GLY A 1 85 ? 3.846 1.057 4.327 1.00 69.81 85 GLY A C 1
ATOM 691 O O . GLY A 1 85 ? 2.698 1.264 3.957 1.00 69.81 85 GLY A O 1
ATOM 692 N N . HIS A 1 86 ? 4.885 1.148 3.496 1.00 77.69 86 HIS A N 1
ATOM 693 C CA . HIS A 1 86 ? 4.812 1.708 2.144 1.00 77.69 86 HIS A CA 1
ATOM 694 C C . HIS A 1 86 ? 4.528 0.684 1.035 1.00 77.69 86 HIS A C 1
ATOM 696 O O . HIS A 1 86 ? 4.730 0.987 -0.143 1.00 77.69 86 HIS A O 1
ATOM 702 N N . HIS A 1 87 ? 4.055 -0.518 1.374 1.00 86.12 87 HIS A N 1
ATOM 703 C CA . HIS A 1 87 ? 3.608 -1.497 0.383 1.00 86.12 87 HIS A CA 1
ATOM 704 C C . HIS A 1 87 ? 2.547 -0.917 -0.562 1.00 86.12 87 HIS A C 1
ATOM 706 O O . HIS A 1 87 ? 1.666 -0.157 -0.153 1.00 86.12 87 HIS A O 1
ATOM 712 N N . SER A 1 88 ? 2.608 -1.308 -1.840 1.00 88.19 88 SER A N 1
ATOM 713 C CA . SER A 1 88 ? 1.684 -0.786 -2.849 1.00 88.19 88 SER A CA 1
ATOM 714 C C . SER A 1 88 ? 0.230 -1.147 -2.549 1.00 88.19 88 SER A C 1
ATOM 716 O O . SER A 1 88 ? -0.659 -0.370 -2.884 1.00 88.19 88 SER A O 1
ATOM 718 N N . GLU A 1 89 ? -0.028 -2.269 -1.868 1.00 90.69 89 GLU A N 1
ATOM 719 C CA . GLU A 1 89 ? -1.369 -2.626 -1.391 1.00 90.69 89 GLU A CA 1
ATOM 720 C C . GLU A 1 89 ? -1.908 -1.592 -0.404 1.00 90.69 89 GLU A C 1
ATOM 722 O O . GLU A 1 89 ? -3.052 -1.161 -0.524 1.00 90.69 89 GLU A O 1
ATOM 727 N N . LYS A 1 90 ? -1.080 -1.167 0.557 1.00 91.38 90 LYS A N 1
ATOM 728 C CA . LYS A 1 90 ? -1.485 -0.210 1.590 1.00 91.38 90 LYS A CA 1
ATOM 729 C C . LYS A 1 90 ? -1.703 1.178 0.993 1.00 91.38 90 LYS A C 1
ATOM 731 O O . LYS A 1 90 ? -2.664 1.842 1.367 1.00 91.38 90 LYS A O 1
ATOM 736 N N . LEU A 1 91 ? -0.899 1.568 -0.003 1.00 92.44 91 LEU A N 1
ATOM 737 C CA . LEU A 1 91 ? -1.145 2.772 -0.808 1.00 92.44 91 LEU A CA 1
ATOM 738 C C . LEU A 1 91 ? -2.494 2.702 -1.541 1.00 92.44 91 LEU A C 1
ATOM 740 O O . LEU A 1 91 ? -3.251 3.671 -1.513 1.00 92.44 91 LEU A O 1
ATOM 744 N N . ALA A 1 92 ? -2.825 1.556 -2.145 1.00 93.56 92 ALA A N 1
ATOM 745 C CA . ALA A 1 92 ? -4.104 1.363 -2.827 1.00 93.56 92 ALA A CA 1
ATOM 746 C C . ALA A 1 92 ? -5.298 1.429 -1.858 1.00 93.56 92 ALA A C 1
ATOM 748 O O . ALA A 1 92 ? -6.311 2.056 -2.170 1.00 93.56 92 ALA A O 1
ATOM 749 N N . VAL A 1 93 ? -5.177 0.839 -0.663 1.00 94.00 93 VAL A N 1
ATOM 750 C CA . VAL A 1 93 ? -6.207 0.922 0.389 1.00 94.00 93 VAL A CA 1
ATOM 751 C C . VAL A 1 93 ? -6.360 2.355 0.902 1.00 94.00 93 VAL A C 1
ATOM 753 O O . VAL A 1 93 ? -7.485 2.845 0.992 1.00 94.00 93 VAL A O 1
ATOM 756 N N . ALA A 1 94 ? -5.253 3.051 1.175 1.00 94.38 94 ALA A N 1
ATOM 757 C CA . ALA A 1 94 ? -5.266 4.449 1.597 1.00 94.38 94 ALA A CA 1
ATOM 758 C C . ALA A 1 94 ? -5.951 5.339 0.549 1.00 94.38 94 ALA A C 1
ATOM 760 O O . ALA A 1 94 ? -6.828 6.136 0.888 1.00 94.38 94 ALA A O 1
ATOM 761 N N . PHE A 1 95 ? -5.630 5.144 -0.735 1.00 94.44 95 PHE A N 1
ATOM 762 C CA . PHE A 1 95 ? -6.325 5.815 -1.832 1.00 94.44 95 PHE A CA 1
ATOM 763 C C . PHE A 1 95 ? -7.825 5.482 -1.865 1.00 94.44 95 PHE A C 1
ATOM 765 O O . PHE A 1 95 ? -8.655 6.370 -2.080 1.00 94.44 95 PHE A O 1
ATOM 772 N N . GLY A 1 96 ? -8.177 4.221 -1.611 1.00 94.81 96 GLY A N 1
ATOM 773 C CA . GLY A 1 96 ? -9.555 3.770 -1.462 1.00 94.81 96 GLY A CA 1
ATOM 774 C C . GLY A 1 96 ? -10.313 4.538 -0.381 1.00 94.81 96 GLY A C 1
ATOM 775 O O . GLY A 1 96 ? -11.419 5.011 -0.635 1.00 94.81 96 GLY A O 1
ATOM 776 N N . PHE A 1 97 ? -9.720 4.740 0.796 1.00 94.06 97 PHE A N 1
ATOM 777 C CA . PHE A 1 97 ? -10.366 5.482 1.885 1.00 94.06 97 PHE A CA 1
ATOM 778 C C . PHE A 1 97 ? -10.567 6.966 1.586 1.00 94.06 97 PHE A C 1
ATOM 780 O O . PHE A 1 97 ? -11.623 7.503 1.909 1.00 94.06 97 PHE A O 1
ATOM 787 N N . ILE A 1 98 ? -9.605 7.630 0.943 1.00 94.75 98 ILE A N 1
ATOM 788 C CA . ILE A 1 98 ? -9.728 9.064 0.617 1.00 94.75 98 ILE A CA 1
ATOM 789 C C . ILE A 1 98 ? -10.616 9.345 -0.604 1.00 94.75 98 ILE A C 1
ATOM 791 O O . ILE A 1 98 ? -10.908 10.507 -0.889 1.00 94.75 98 ILE A O 1
ATOM 795 N N . SER A 1 99 ? -10.968 8.316 -1.380 1.00 93.94 99 SER A N 1
ATOM 796 C CA . SER A 1 99 ? -11.662 8.471 -2.670 1.00 93.94 99 SER A CA 1
ATOM 797 C C . SER A 1 99 ? -13.037 7.814 -2.710 1.00 93.94 99 SER A C 1
ATOM 799 O O . SER A 1 99 ? -13.795 8.076 -3.636 1.00 93.94 99 SER A O 1
ATOM 801 N N . SER A 1 100 ? -13.377 6.980 -1.726 1.00 93.38 100 SER A N 1
ATOM 802 C CA . SER A 1 100 ? -14.659 6.278 -1.670 1.00 93.38 100 SER A CA 1
ATOM 803 C C . SER A 1 100 ? -15.528 6.751 -0.505 1.00 93.38 100 SER A C 1
ATOM 805 O O . SER A 1 100 ? -15.067 7.385 0.444 1.00 93.38 100 SER A O 1
ATOM 807 N N . ARG A 1 101 ? -16.828 6.458 -0.582 1.00 92.50 101 ARG A N 1
ATOM 808 C CA . ARG A 1 101 ? -17.777 6.756 0.498 1.00 92.50 101 ARG A CA 1
ATOM 809 C C . ARG A 1 101 ? -17.780 5.629 1.535 1.00 92.50 101 ARG A C 1
ATOM 811 O O . ARG A 1 101 ? -17.556 4.475 1.161 1.00 92.50 101 ARG A O 1
ATOM 818 N N . PRO A 1 102 ? -18.125 5.904 2.804 1.00 92.19 102 PRO A N 1
ATOM 819 C CA . PRO A 1 102 ? -18.349 4.851 3.791 1.00 92.19 102 PRO A CA 1
ATOM 820 C C . PRO A 1 102 ? -19.315 3.776 3.270 1.00 92.19 102 PRO A C 1
ATOM 822 O O . PRO A 1 102 ? -20.346 4.095 2.681 1.00 92.19 102 PRO A O 1
ATOM 825 N N . GLY A 1 103 ? -18.963 2.504 3.466 1.00 89.38 103 GLY A N 1
ATOM 826 C CA . GLY A 1 103 ? -19.726 1.358 2.955 1.00 89.38 103 GLY A CA 1
ATOM 827 C C . GLY A 1 103 ? -19.397 0.948 1.514 1.00 89.38 103 GLY A C 1
ATOM 828 O O . GLY A 1 103 ? -19.901 -0.074 1.052 1.00 89.38 103 GLY A O 1
ATOM 829 N N . THR A 1 104 ? -18.533 1.684 0.806 1.00 90.19 104 THR A N 1
ATOM 830 C CA . THR A 1 104 ? -18.053 1.275 -0.523 1.00 90.19 104 THR A CA 1
ATOM 831 C C . THR A 1 104 ? -17.122 0.071 -0.398 1.00 90.19 104 THR A C 1
ATOM 833 O O . THR A 1 104 ? -16.210 0.058 0.427 1.00 90.19 104 THR A O 1
ATOM 836 N N . THR A 1 105 ? -17.329 -0.945 -1.236 1.00 90.69 105 THR A N 1
ATOM 837 C CA . THR A 1 105 ? -16.408 -2.085 -1.310 1.00 90.69 105 THR A CA 1
ATOM 838 C C . THR A 1 105 ? -15.166 -1.694 -2.103 1.00 90.69 105 THR A C 1
ATOM 840 O O . THR A 1 105 ? -15.266 -1.331 -3.271 1.00 90.69 105 THR A O 1
ATOM 843 N N . ILE A 1 106 ? -13.994 -1.813 -1.481 1.00 92.12 106 ILE A N 1
ATOM 844 C CA . ILE A 1 106 ? -12.692 -1.583 -2.114 1.00 92.12 106 ILE A CA 1
ATOM 845 C C . ILE A 1 106 ? -12.098 -2.931 -2.531 1.00 92.12 106 ILE A C 1
ATOM 847 O O . ILE A 1 106 ? -11.963 -3.837 -1.708 1.00 92.12 106 ILE A O 1
ATOM 851 N N . ARG A 1 107 ? -11.727 -3.070 -3.809 1.00 92.31 107 ARG A N 1
ATOM 852 C CA . ARG A 1 107 ? -11.074 -4.274 -4.346 1.00 92.31 107 ARG A CA 1
ATOM 853 C C . ARG A 1 107 ? -9.652 -3.935 -4.768 1.00 92.31 107 ARG A C 1
ATOM 855 O O . ARG A 1 107 ? -9.467 -3.132 -5.674 1.00 92.31 107 ARG A O 1
ATOM 862 N N . VAL A 1 108 ? -8.670 -4.565 -4.127 1.00 92.69 108 VAL A N 1
ATOM 863 C CA . VAL A 1 108 ? -7.246 -4.388 -4.441 1.00 92.69 108 VAL A CA 1
ATOM 864 C C . VAL A 1 108 ? -6.718 -5.631 -5.153 1.00 92.69 108 VAL A C 1
ATOM 866 O O . VAL A 1 108 ? -6.921 -6.752 -4.686 1.00 92.69 108 VAL A O 1
ATOM 869 N N . ILE A 1 109 ? -6.039 -5.436 -6.283 1.00 93.06 109 ILE A N 1
ATOM 870 C CA . ILE A 1 109 ? -5.419 -6.496 -7.088 1.00 93.06 109 ILE A CA 1
ATOM 871 C C . ILE A 1 109 ? -3.912 -6.256 -7.131 1.00 93.06 109 ILE A C 1
ATOM 873 O O . ILE A 1 109 ? -3.480 -5.164 -7.490 1.00 93.06 109 ILE A O 1
ATOM 877 N N . LYS A 1 110 ? -3.107 -7.279 -6.824 1.00 90.56 110 LYS A N 1
ATOM 878 C CA . LYS A 1 110 ? -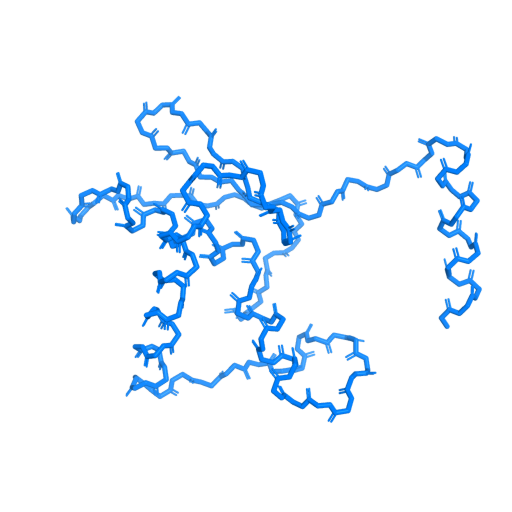1.640 -7.222 -6.893 1.00 90.56 110 LYS A CA 1
ATOM 879 C C . LYS A 1 110 ? -1.102 -8.166 -7.963 1.00 90.56 110 LYS A C 1
ATOM 881 O O . LYS A 1 110 ? -1.574 -9.293 -8.092 1.00 90.56 110 LYS A O 1
ATOM 886 N N . ASN A 1 111 ? -0.084 -7.729 -8.703 1.00 88.81 111 ASN A N 1
ATOM 887 C CA . ASN A 1 111 ? 0.578 -8.555 -9.723 1.00 88.81 111 ASN A CA 1
ATOM 888 C C . ASN A 1 111 ? 1.620 -9.544 -9.153 1.00 88.81 111 ASN A C 1
ATOM 890 O O . ASN A 1 111 ? 2.099 -10.433 -9.855 1.00 88.81 111 ASN A O 1
ATOM 894 N N . LEU A 1 112 ? 1.986 -9.385 -7.882 1.00 85.06 112 LEU A N 1
ATOM 895 C CA . LEU A 1 112 ? 2.862 -10.266 -7.114 1.00 85.06 112 LEU A CA 1
ATOM 896 C C . LEU A 1 112 ? 2.099 -10.848 -5.919 1.00 85.06 112 LEU A C 1
ATOM 898 O O . LEU A 1 112 ? 0.975 -10.449 -5.627 1.00 85.06 112 LEU A O 1
ATOM 902 N N . ARG A 1 113 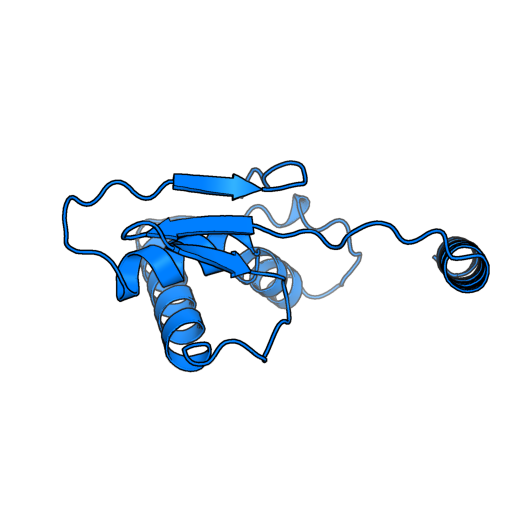? 2.734 -11.773 -5.191 1.00 82.88 113 ARG A N 1
ATOM 903 C CA . ARG A 1 113 ? 2.198 -12.279 -3.923 1.00 82.88 113 ARG A CA 1
ATOM 904 C C . ARG A 1 113 ? 1.918 -11.107 -2.970 1.00 82.88 113 ARG A C 1
ATOM 906 O O . ARG A 1 113 ? 2.78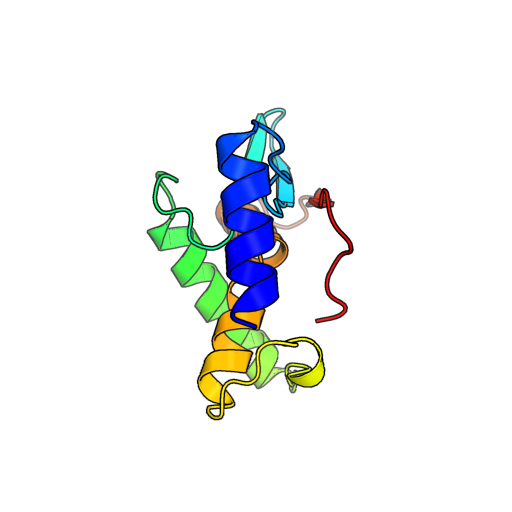4 -10.250 -2.767 1.00 82.88 113 ARG A O 1
ATOM 913 N N . VAL A 1 114 ? 0.705 -11.086 -2.424 1.00 79.56 114 VAL A N 1
ATOM 914 C CA . VAL A 1 114 ? 0.283 -10.141 -1.383 1.00 79.56 114 VAL A CA 1
ATOM 915 C C . VAL A 1 114 ? 1.102 -10.414 -0.126 1.00 79.56 114 VAL A C 1
ATOM 917 O O . VAL A 1 114 ? 1.351 -11.579 0.200 1.00 79.56 114 VAL A O 1
ATOM 920 N N . CYS A 1 115 ? 1.593 -9.358 0.519 1.00 79.81 115 CYS A N 1
ATOM 921 C CA . CYS A 1 115 ? 2.294 -9.522 1.788 1.00 79.81 115 CYS A CA 1
ATOM 922 C C . CYS A 1 115 ? 1.324 -10.038 2.862 1.00 79.81 115 CYS A C 1
ATOM 924 O O . CYS A 1 115 ? 0.143 -9.710 2.829 1.00 79.81 115 CYS A O 1
ATOM 926 N N . SER A 1 116 ? 1.806 -10.867 3.788 1.00 80.12 116 SER A N 1
ATOM 927 C CA . SER A 1 116 ? 0.986 -11.321 4.921 1.00 80.12 116 SER A CA 1
ATOM 928 C C . SER A 1 116 ? 0.755 -10.224 5.970 1.00 80.12 116 SER A C 1
ATOM 930 O O . SER A 1 116 ? -0.104 -10.398 6.830 1.00 80.12 116 SER A O 1
ATOM 932 N N . ASP A 1 117 ? 1.537 -9.146 5.891 1.00 76.94 117 ASP A N 1
ATOM 933 C CA . ASP A 1 117 ? 1.461 -7.906 6.674 1.00 76.94 117 ASP A CA 1
ATOM 934 C C . ASP A 1 117 ? 0.696 -6.814 5.905 1.00 76.94 117 ASP A C 1
ATOM 936 O O . ASP A 1 117 ? -0.166 -6.136 6.505 1.00 76.94 117 ASP A O 1
#

Nearest PDB structures (foldseek):
  9g8d-assembly1_A  TM=3.139E-01  e=7.122E+00  Agrobacterium fabrum str. C58

Sequence (117 aa):
WEQVHKLRKTMWERGTRKPPGCSSIELDGVVHEFIVGDITHSRKKEIYEMLDEMGKRLKLAGYEADTKQVLLDIDEEEVKQNSLGHHSEKLAVAFGFISSRPGTTIRVIKNLRVCSD